Protein AF-A0A7X1PG79-F1 (afdb_monomer_lite)

Secondary structure (DSSP, 8-state):
-EEEEEEETTEEEEEE-PPPPP-TT------S-----TTHHHHHH---TT-----

pLDDT: mean 86.15, std 15.82, range [42.88, 98.06]

Sequence (55 aa):
MKAAQLVGPRQFEFLETPAPLLVPGEVIVRMEHLSICGSDLRVYDRVLPEARPTP

Foldseek 3Di:
DWDWDDPDAQDIDIDDDDDDDDDPPDDDDDDPDDDDDPVVVVVNHDPDPPPPPDD

Radius of gyration: 14.23 Å; chains: 1; bounding box: 28×31×30 Å

Structure (mmCIF, N/CA/C/O backbone):
data_AF-A0A7X1PG79-F1
#
_entry.id   AF-A0A7X1PG79-F1
#
loop_
_atom_site.group_PDB
_atom_site.id
_atom_site.type_symbol
_atom_site.label_atom_id
_atom_site.label_alt_id
_atom_site.label_comp_id
_atom_site.label_asym_id
_atom_site.label_entity_id
_atom_site.label_seq_id
_atom_site.pdbx_PDB_ins_code
_atom_site.Cartn_x
_atom_site.Cartn_y
_atom_site.Cartn_z
_atom_site.occupancy
_atom_site.B_i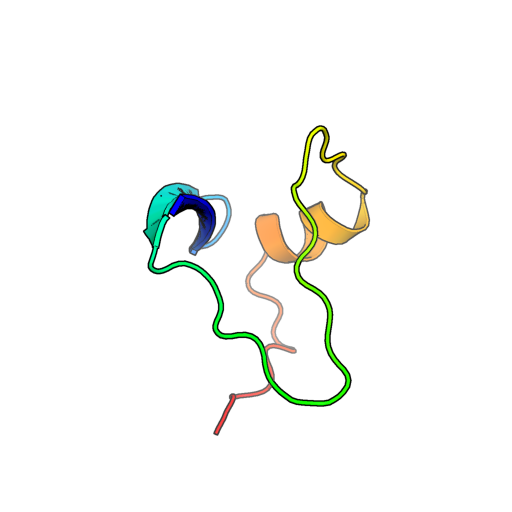so_or_equiv
_atom_site.auth_seq_id
_atom_site.auth_comp_id
_atom_site.auth_asym_id
_atom_site.auth_atom_id
_atom_site.pdbx_PDB_model_num
ATOM 1 N N . MET A 1 1 ? -12.579 1.872 -3.337 1.00 93.69 1 MET A N 1
ATOM 2 C CA . MET A 1 1 ? -11.474 2.595 -2.692 1.00 93.69 1 MET A CA 1
ATOM 3 C C . MET A 1 1 ? -10.345 2.652 -3.689 1.00 93.69 1 MET A C 1
ATOM 5 O O . MET A 1 1 ? -10.071 1.653 -4.344 1.00 93.69 1 MET A O 1
ATOM 9 N N . LYS A 1 2 ? -9.709 3.813 -3.821 1.00 94.88 2 LYS A N 1
ATOM 10 C CA . LYS A 1 2 ? -8.636 4.004 -4.791 1.00 94.88 2 LYS A CA 1
ATOM 11 C C . LYS A 1 2 ? -7.370 3.274 -4.342 1.00 94.88 2 LYS A C 1
ATOM 13 O O . LYS A 1 2 ? -6.890 3.508 -3.235 1.00 94.88 2 LYS A O 1
ATOM 18 N N . ALA A 1 3 ? -6.820 2.436 -5.212 1.00 95.94 3 ALA A N 1
ATOM 19 C CA . ALA A 1 3 ? -5.565 1.719 -5.012 1.00 95.94 3 ALA A CA 1
ATOM 20 C C . ALA A 1 3 ? -4.609 1.982 -6.183 1.00 95.94 3 ALA A C 1
ATOM 22 O O . ALA A 1 3 ? -5.056 2.211 -7.305 1.00 95.94 3 ALA A O 1
ATOM 23 N N . ALA A 1 4 ? -3.301 1.955 -5.920 1.00 93.88 4 ALA A N 1
ATOM 24 C CA . ALA A 1 4 ? -2.272 1.927 -6.957 1.00 93.88 4 ALA A CA 1
ATOM 25 C C . ALA A 1 4 ? -1.805 0.479 -7.141 1.00 93.88 4 ALA A C 1
ATOM 27 O O . ALA A 1 4 ? -1.368 -0.148 -6.176 1.00 93.88 4 ALA A O 1
ATOM 28 N N . GLN A 1 5 ? -1.890 -0.049 -8.358 1.00 93.19 5 GLN A N 1
ATOM 29 C CA . GLN A 1 5 ? -1.482 -1.414 -8.679 1.00 93.19 5 GLN A CA 1
ATOM 30 C C . GLN A 1 5 ? -0.438 -1.409 -9.782 1.00 93.19 5 GLN A C 1
ATOM 32 O O . GLN A 1 5 ? -0.591 -0.736 -10.800 1.00 93.19 5 GLN A O 1
ATOM 37 N N . LEU A 1 6 ? 0.623 -2.183 -9.577 1.00 92.19 6 LEU A N 1
ATOM 38 C CA . LEU A 1 6 ? 1.568 -2.505 -10.632 1.00 92.19 6 LEU A CA 1
ATOM 39 C C . LEU A 1 6 ? 0.944 -3.603 -11.502 1.00 92.19 6 LEU A C 1
ATOM 41 O O . LEU A 1 6 ? 0.782 -4.731 -11.039 1.00 92.19 6 LEU A O 1
ATOM 45 N N . VAL A 1 7 ? 0.564 -3.268 -12.732 1.00 91.69 7 VAL A N 1
ATOM 46 C CA . VAL A 1 7 ? -0.087 -4.201 -13.676 1.00 91.69 7 VAL A CA 1
ATOM 47 C C . VAL A 1 7 ? 0.905 -4.837 -14.654 1.00 91.69 7 VAL A C 1
ATOM 49 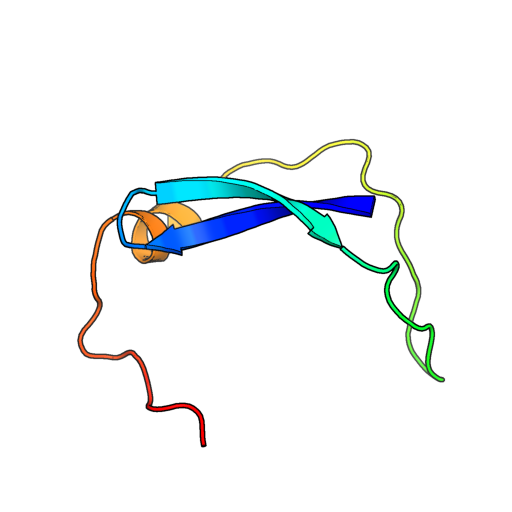O O . VAL A 1 7 ? 0.584 -5.802 -15.341 1.00 91.69 7 VAL A O 1
ATOM 52 N N . GLY A 1 8 ? 2.133 -4.323 -14.688 1.00 88.00 8 GLY A N 1
ATOM 53 C CA . GLY A 1 8 ? 3.233 -4.838 -15.488 1.00 88.00 8 GLY A CA 1
ATOM 54 C C . GLY A 1 8 ? 4.541 -4.119 -15.157 1.00 88.00 8 GLY A C 1
ATOM 55 O O . GLY A 1 8 ? 4.536 -3.157 -14.381 1.00 88.00 8 GLY A O 1
ATOM 56 N N . PRO A 1 9 ? 5.675 -4.556 -15.733 1.00 87.88 9 PRO A N 1
ATOM 57 C CA . PRO A 1 9 ? 6.953 -3.882 -15.547 1.00 87.88 9 PRO A CA 1
ATOM 58 C C . PRO A 1 9 ? 6.830 -2.402 -15.901 1.00 87.88 9 PRO A C 1
ATOM 60 O O . PRO A 1 9 ? 6.448 -2.043 -17.014 1.00 87.88 9 PRO A O 1
ATOM 63 N N . ARG A 1 10 ? 7.156 -1.546 -14.935 1.00 89.75 10 ARG A N 1
ATOM 64 C CA . ARG A 1 10 ? 7.092 -0.087 -15.039 1.00 89.75 10 ARG A CA 1
ATOM 65 C C . ARG A 1 10 ? 5.702 0.485 -15.359 1.00 89.75 10 ARG A C 1
ATOM 67 O O . ARG A 1 10 ? 5.609 1.620 -15.822 1.00 89.75 10 ARG A O 1
ATOM 74 N N . GLN A 1 11 ? 4.629 -0.266 -15.104 1.00 91.25 11 GLN A N 1
ATOM 75 C CA . GLN A 1 11 ? 3.261 0.150 -15.411 1.00 91.25 11 GLN A CA 1
ATOM 76 C C . GLN A 1 11 ? 2.388 0.146 -14.155 1.00 91.25 11 GLN A C 1
ATOM 78 O O . GLN A 1 11 ? 1.968 -0.906 -13.675 1.00 91.25 11 GLN A O 1
ATOM 83 N N . PHE A 1 12 ? 2.110 1.344 -13.639 1.00 91.94 12 PHE A N 1
ATOM 84 C CA . PHE A 1 12 ? 1.175 1.560 -12.537 1.00 91.94 12 PHE A CA 1
ATOM 85 C C . PHE A 1 12 ? -0.167 2.070 -13.041 1.00 91.94 12 PHE A C 1
ATOM 87 O O . PHE A 1 12 ? -0.224 2.981 -13.867 1.00 91.94 12 PHE A O 1
ATOM 94 N N . GLU A 1 13 ? -1.233 1.548 -12.451 1.00 95.50 13 GLU A N 1
ATOM 95 C CA . GLU A 1 13 ? -2.592 2.025 -12.662 1.00 95.50 13 GLU A CA 1
ATOM 96 C C . GLU A 1 13 ? -3.248 2.362 -11.327 1.00 95.50 13 GLU A C 1
ATOM 98 O O . GLU A 1 13 ? -3.027 1.700 -10.310 1.00 95.50 13 GLU A O 1
ATOM 103 N N . PHE A 1 14 ? -4.059 3.419 -11.333 1.00 96.19 14 PHE A N 1
ATOM 104 C CA . PHE A 1 14 ? -4.946 3.726 -10.222 1.00 96.19 14 PHE A CA 1
ATOM 105 C C . PHE A 1 14 ? -6.326 3.175 -10.533 1.00 96.19 14 PHE A C 1
ATOM 107 O O . PHE A 1 14 ? -6.942 3.586 -11.515 1.00 96.19 14 PHE A O 1
ATOM 114 N N . LEU A 1 15 ? -6.824 2.295 -9.676 1.00 96.25 15 LEU A N 1
ATOM 115 C CA . LEU A 1 15 ? -8.113 1.643 -9.862 1.00 96.25 15 LEU A CA 1
ATOM 116 C C . LEU A 1 15 ? -8.970 1.706 -8.603 1.00 96.25 15 LEU A C 1
ATOM 118 O O . LEU A 1 15 ? -8.470 1.865 -7.488 1.00 96.25 15 LEU A O 1
ATOM 122 N N . GLU A 1 16 ? -10.278 1.583 -8.802 1.00 97.25 16 GLU A N 1
ATOM 123 C CA . GLU A 1 16 ? -11.234 1.425 -7.714 1.00 97.25 16 GLU A CA 1
ATOM 124 C C . GLU A 1 16 ? -11.369 -0.053 -7.355 1.00 97.25 16 GLU A C 1
ATOM 126 O O . GLU A 1 16 ? -11.770 -0.873 -8.179 1.00 97.25 16 GLU A O 1
ATOM 131 N N . THR A 1 17 ? -11.059 -0.390 -6.107 1.00 95.19 17 THR A N 1
ATOM 132 C CA . THR A 1 17 ? -11.219 -1.736 -5.547 1.00 95.19 17 THR A CA 1
ATOM 133 C C . THR A 1 17 ? -12.293 -1.764 -4.461 1.00 95.19 17 THR A C 1
ATOM 135 O O . THR A 1 17 ? -12.606 -0.731 -3.859 1.00 95.19 17 THR A O 1
ATOM 138 N N . PRO A 1 18 ? -12.871 -2.931 -4.137 1.00 96.38 18 PRO A N 1
ATOM 139 C CA . PRO A 1 18 ? -13.636 -3.086 -2.906 1.00 96.38 18 PRO A CA 1
ATOM 140 C C . PRO A 1 18 ? -12.785 -2.723 -1.682 1.00 96.38 18 PRO A C 1
ATOM 142 O O . PRO A 1 18 ? -11.572 -2.933 -1.672 1.00 96.38 18 PRO A O 1
ATOM 145 N N . ALA A 1 19 ? -13.422 -2.190 -0.640 1.00 94.81 19 ALA A N 1
ATOM 146 C CA . ALA A 1 19 ? -12.753 -2.058 0.650 1.00 94.81 19 ALA A CA 1
ATOM 147 C C .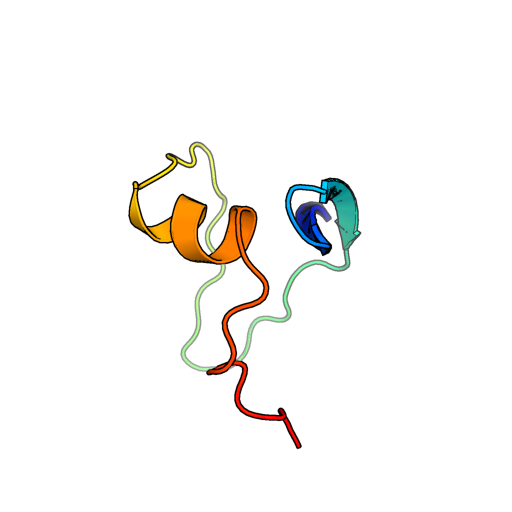 ALA A 1 19 ? -12.393 -3.457 1.198 1.00 94.81 19 ALA A C 1
ATOM 149 O O . ALA A 1 19 ? -13.155 -4.402 0.966 1.00 94.81 19 ALA A O 1
ATOM 150 N N . PRO A 1 20 ? -11.263 -3.610 1.912 1.00 94.12 20 PRO A N 1
ATOM 151 C CA . PRO A 1 20 ? -10.892 -4.885 2.514 1.00 94.12 20 PRO A CA 1
ATOM 152 C C . PRO A 1 20 ? -11.941 -5.329 3.540 1.00 94.12 20 PRO A C 1
ATOM 154 O O . PRO A 1 20 ? -12.518 -4.505 4.255 1.00 94.12 20 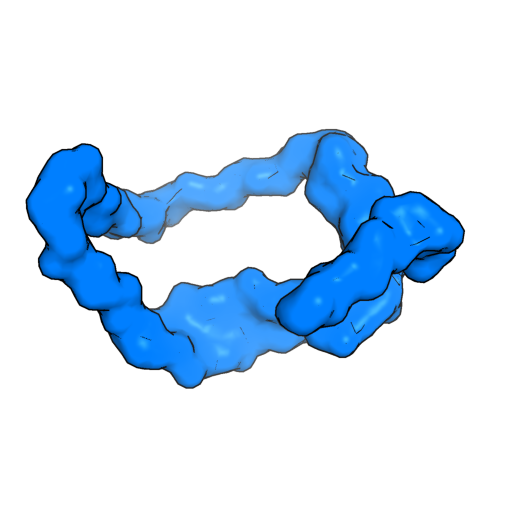PRO A O 1
ATOM 157 N N . LEU A 1 21 ? -12.177 -6.639 3.619 1.00 95.75 21 LEU A N 1
ATOM 158 C CA . LEU A 1 21 ? -13.052 -7.229 4.627 1.00 95.75 21 LEU A CA 1
ATOM 159 C C . LEU A 1 21 ? -12.276 -7.408 5.934 1.00 95.75 21 LEU A C 1
ATOM 161 O O . LEU A 1 21 ? -11.221 -8.031 5.940 1.00 95.75 21 LEU A O 1
ATOM 165 N N . LEU A 1 22 ? -12.820 -6.901 7.039 1.00 96.50 22 LEU A N 1
ATOM 166 C CA . LEU A 1 22 ? -12.239 -7.097 8.365 1.00 96.50 22 LEU A CA 1
ATOM 167 C C . LEU A 1 22 ? -12.529 -8.519 8.869 1.00 96.50 22 LEU A C 1
ATOM 169 O O . LEU A 1 22 ? -13.695 -8.885 9.029 1.00 96.50 22 LEU A O 1
ATOM 173 N N . VAL A 1 23 ? -11.482 -9.289 9.171 1.00 96.75 23 VAL A N 1
ATOM 174 C CA . VAL A 1 23 ? -11.587 -10.615 9.805 1.00 96.75 23 VAL A CA 1
ATOM 175 C C . VAL A 1 23 ? -11.018 -10.608 11.233 1.00 96.75 23 VAL A C 1
ATOM 177 O O . VAL A 1 23 ? -10.288 -9.683 11.604 1.00 96.75 23 VAL A O 1
ATOM 180 N N . PRO A 1 24 ? -11.356 -11.602 12.082 1.00 98.06 24 PRO A N 1
ATOM 181 C CA . PRO A 1 24 ? -10.850 -11.655 13.451 1.00 98.06 24 PRO A CA 1
ATOM 182 C C . PRO A 1 24 ? -9.316 -11.646 13.510 1.00 98.06 24 PRO A C 1
ATOM 184 O O . PRO A 1 24 ? -8.664 -12.468 12.874 1.00 98.06 24 PRO A O 1
ATOM 187 N N . GLY A 1 25 ? -8.753 -10.740 14.312 1.00 97.81 25 GLY A N 1
ATOM 188 C CA . GLY A 1 25 ? -7.303 -10.580 14.478 1.00 97.81 25 GLY A CA 1
ATOM 189 C C . GLY A 1 25 ? -6.665 -9.510 13.588 1.00 97.81 25 GLY A C 1
ATOM 190 O O . GLY A 1 25 ? -5.487 -9.214 13.769 1.00 97.81 25 GLY A O 1
ATOM 191 N N . GLU A 1 26 ? -7.422 -8.893 12.681 1.00 97.88 26 GLU A N 1
ATOM 192 C CA . GLU A 1 26 ? -6.940 -7.808 11.822 1.00 97.88 26 GLU A CA 1
ATOM 193 C C . GLU A 1 26 ? -7.459 -6.432 12.262 1.00 97.88 26 GLU A C 1
ATOM 195 O O . GLU A 1 26 ? -8.369 -6.305 13.084 1.00 97.88 26 GLU A O 1
ATOM 200 N N . VAL A 1 27 ? -6.874 -5.378 11.690 1.00 97.12 27 VAL A N 1
ATOM 201 C CA . VAL A 1 27 ? -7.359 -4.000 11.799 1.00 97.12 27 VAL A CA 1
ATOM 202 C C . VAL A 1 27 ? -7.242 -3.313 10.444 1.00 97.12 27 VAL A C 1
ATOM 204 O O . VAL A 1 27 ? -6.251 -3.478 9.734 1.00 97.12 27 VAL A O 1
ATOM 207 N N . ILE A 1 28 ? -8.246 -2.513 10.086 1.00 96.50 28 ILE A N 1
ATOM 208 C CA . ILE A 1 28 ? -8.204 -1.681 8.882 1.00 96.50 28 ILE A CA 1
ATOM 209 C C . ILE A 1 28 ? -7.558 -0.341 9.229 1.00 96.50 28 ILE A C 1
ATOM 211 O O . ILE A 1 28 ? -8.017 0.372 10.122 1.00 96.50 28 ILE A O 1
ATOM 215 N N . VAL A 1 29 ? -6.512 0.020 8.488 1.00 95.69 29 VAL A N 1
ATOM 216 C CA . VAL A 1 29 ? -5.797 1.290 8.643 1.00 95.69 29 VAL A CA 1
ATOM 217 C C . VAL A 1 29 ? -6.171 2.234 7.503 1.00 95.69 29 VAL A C 1
ATOM 219 O O . VAL A 1 29 ? -6.062 1.882 6.329 1.00 95.69 29 VAL A O 1
ATOM 222 N N . ARG A 1 30 ? -6.585 3.460 7.844 1.00 95.06 30 ARG A N 1
ATOM 223 C CA . ARG A 1 30 ? -6.757 4.543 6.867 1.00 95.06 30 ARG A CA 1
ATOM 224 C C . ARG A 1 30 ? -5.396 5.177 6.586 1.00 95.06 30 ARG A C 1
ATOM 226 O O . ARG A 1 30 ? -4.778 5.742 7.484 1.00 95.06 30 ARG A O 1
ATOM 233 N N . MET A 1 31 ? -4.937 5.060 5.345 1.00 95.62 31 MET A N 1
ATOM 234 C CA . MET A 1 31 ? -3.653 5.603 4.909 1.00 95.62 31 MET A CA 1
ATOM 235 C C . MET A 1 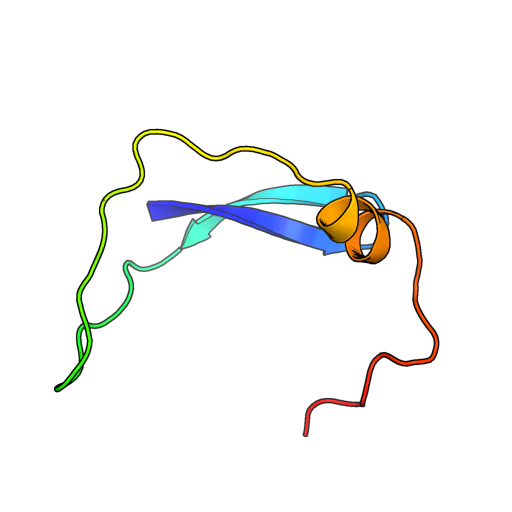31 ? -3.761 7.105 4.616 1.00 95.62 31 MET A C 1
ATOM 237 O O . MET A 1 31 ? -4.474 7.489 3.694 1.00 95.62 31 MET A O 1
ATOM 241 N N . GLU A 1 32 ? -3.004 7.934 5.345 1.00 97.12 32 GLU A N 1
ATOM 242 C CA . GLU A 1 32 ? -2.853 9.367 5.023 1.00 97.12 32 GLU A CA 1
ATOM 243 C C . GLU A 1 32 ? -1.652 9.633 4.106 1.00 97.12 32 GLU A C 1
ATOM 245 O O . GLU A 1 32 ? -1.699 10.516 3.256 1.00 97.12 32 GLU A O 1
ATOM 250 N N . HIS A 1 33 ? -0.566 8.875 4.290 1.00 96.38 33 HIS A N 1
ATOM 251 C CA . HIS A 1 33 ? 0.693 9.041 3.566 1.00 96.38 33 HIS A CA 1
ATOM 252 C C . HIS A 1 33 ? 1.326 7.676 3.284 1.00 96.38 33 HIS A C 1
ATOM 254 O O . HIS A 1 33 ? 1.264 6.776 4.119 1.00 96.38 33 HIS A O 1
ATOM 260 N N . LEU A 1 34 ? 1.974 7.548 2.128 1.00 94.44 34 LEU A N 1
ATOM 261 C CA . LEU A 1 34 ? 2.762 6.384 1.724 1.00 94.44 34 LEU A CA 1
ATOM 262 C C . LEU A 1 34 ? 4.079 6.890 1.129 1.00 94.44 34 LEU A C 1
ATOM 264 O O . LEU A 1 34 ? 4.071 7.826 0.330 1.00 94.44 34 LEU A O 1
ATOM 268 N N . SER A 1 35 ? 5.200 6.289 1.516 1.00 95.00 35 SER A N 1
ATOM 269 C CA . SER A 1 35 ? 6.514 6.570 0.934 1.00 95.00 35 SER A CA 1
ATOM 270 C C . SER A 1 35 ? 6.977 5.412 0.054 1.00 95.00 35 SER A C 1
ATOM 272 O O . SER A 1 35 ? 6.498 4.289 0.185 1.00 95.00 35 SER A O 1
ATOM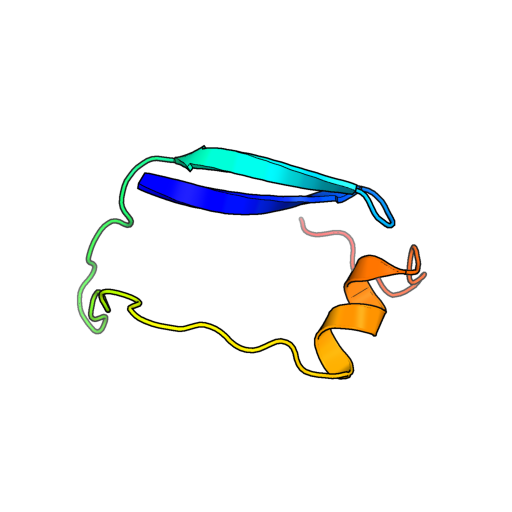 274 N N . ILE A 1 36 ? 7.912 5.706 -0.849 1.00 93.62 36 ILE A N 1
ATOM 275 C CA . ILE A 1 36 ? 8.546 4.714 -1.720 1.00 93.62 36 ILE A CA 1
ATOM 276 C C . ILE A 1 36 ? 9.930 4.403 -1.158 1.00 93.62 36 ILE A C 1
ATOM 278 O O . ILE A 1 36 ? 10.735 5.308 -0.924 1.00 93.62 36 ILE A O 1
ATOM 282 N N . CYS A 1 37 ? 10.214 3.122 -0.963 1.00 93.88 37 CYS A N 1
ATOM 283 C CA . CYS A 1 37 ? 11.522 2.613 -0.584 1.00 93.88 37 CYS A CA 1
ATOM 284 C C . CYS A 1 37 ? 12.247 2.050 -1.816 1.00 93.88 37 CYS A C 1
ATOM 286 O O . CYS A 1 37 ? 11.633 1.605 -2.784 1.00 93.88 37 CYS A O 1
ATOM 288 N N . GLY A 1 38 ? 13.580 1.981 -1.778 1.00 91.19 38 GLY A N 1
ATOM 289 C CA . GLY A 1 38 ? 14.362 1.353 -2.850 1.00 91.19 38 GLY A CA 1
ATOM 290 C C . GLY A 1 38 ? 13.997 -0.120 -3.104 1.00 91.19 38 GLY A C 1
ATOM 291 O O . GLY A 1 38 ? 14.242 -0.631 -4.195 1.00 91.19 38 GLY A O 1
ATOM 292 N N . SER A 1 39 ? 13.385 -0.810 -2.132 1.00 89.06 39 SER A N 1
ATOM 293 C CA . SER A 1 39 ? 12.858 -2.169 -2.315 1.00 89.06 39 SER A CA 1
ATOM 294 C C . SER A 1 39 ? 11.726 -2.254 -3.329 1.00 89.06 39 SER A C 1
ATOM 296 O O . SER A 1 39 ? 11.631 -3.261 -4.029 1.00 89.06 39 SER A O 1
ATOM 298 N N . ASP A 1 40 ? 10.912 -1.208 -3.443 1.00 90.12 40 ASP A N 1
ATOM 299 C CA . ASP A 1 40 ? 9.736 -1.196 -4.315 1.00 90.12 40 ASP A CA 1
ATOM 300 C C . ASP A 1 40 ? 10.164 -1.149 -5.787 1.00 90.12 40 ASP A C 1
ATOM 302 O O . ASP A 1 40 ? 9.545 -1.764 -6.657 1.00 90.12 40 ASP A O 1
ATOM 306 N N . LEU A 1 41 ? 11.312 -0.514 -6.055 1.00 88.75 41 LEU A N 1
ATOM 307 C CA . LEU A 1 41 ? 11.912 -0.440 -7.386 1.00 88.75 41 LEU A CA 1
ATOM 308 C C . LEU A 1 41 ? 12.308 -1.815 -7.939 1.00 88.75 41 LEU A C 1
ATOM 310 O O . LEU A 1 41 ? 12.325 -1.993 -9.155 1.00 88.75 41 LEU A O 1
ATOM 314 N N . ARG A 1 42 ? 12.592 -2.800 -7.072 1.00 84.50 42 ARG A N 1
ATOM 315 C CA . ARG A 1 42 ? 12.928 -4.162 -7.520 1.00 84.50 42 ARG A CA 1
ATOM 316 C C . ARG A 1 42 ? 11.759 -4.834 -8.232 1.00 84.50 42 ARG A C 1
ATOM 318 O O . ARG A 1 42 ? 11.980 -5.502 -9.235 1.00 84.50 42 ARG A O 1
ATOM 325 N N . VAL A 1 43 ? 10.544 -4.633 -7.722 1.00 83.25 43 VAL A N 1
ATOM 326 C CA . VAL A 1 43 ? 9.313 -5.187 -8.305 1.00 83.25 43 VAL A CA 1
ATOM 327 C C . VAL A 1 43 ? 8.828 -4.313 -9.463 1.00 83.25 43 VAL A C 1
ATOM 329 O O . VAL A 1 43 ? 8.320 -4.830 -10.450 1.00 83.25 43 VAL A O 1
ATOM 332 N N . TYR A 1 44 ? 9.041 -2.997 -9.383 1.00 87.25 44 TYR A N 1
ATOM 333 C CA . TYR A 1 44 ? 8.688 -2.059 -10.450 1.00 87.25 44 TYR A CA 1
ATOM 334 C C . TYR A 1 44 ? 9.472 -2.286 -11.754 1.00 87.25 44 TYR A C 1
ATOM 336 O O . TYR A 1 44 ? 8.895 -2.192 -12.834 1.00 87.25 44 TYR A O 1
ATOM 344 N N . ASP A 1 45 ? 10.783 -2.542 -11.676 1.00 79.38 45 ASP A N 1
ATOM 345 C CA . ASP A 1 45 ? 11.676 -2.473 -12.841 1.00 79.38 45 ASP A CA 1
ATOM 346 C C . ASP A 1 45 ? 11.769 -3.771 -13.663 1.00 79.38 45 ASP A C 1
ATOM 348 O O . ASP A 1 45 ? 11.857 -3.719 -14.890 1.00 79.38 45 ASP A O 1
ATOM 352 N N . ARG A 1 46 ? 11.789 -4.942 -13.012 1.00 67.50 46 ARG A N 1
ATOM 353 C CA . ARG A 1 46 ? 12.161 -6.211 -13.660 1.00 67.50 46 ARG A CA 1
ATOM 354 C C . ARG A 1 46 ? 11.095 -7.286 -13.506 1.00 67.50 46 ARG A C 1
ATOM 356 O O . ARG A 1 46 ? 10.534 -7.472 -12.432 1.00 67.50 46 ARG A O 1
ATOM 363 N N . VAL A 1 47 ? 10.946 -8.102 -14.550 1.00 60.66 47 VAL A N 1
ATOM 364 C CA . VAL A 1 47 ? 10.480 -9.484 -14.390 1.00 60.66 47 VAL A CA 1
ATOM 365 C C . VAL A 1 47 ? 11.612 -10.241 -13.699 1.00 60.66 47 VAL A C 1
ATOM 367 O O . VAL A 1 47 ? 12.607 -10.599 -14.331 1.00 60.66 47 VAL A O 1
ATOM 370 N N . LEU A 1 48 ? 11.520 -10.404 -12.382 1.00 57.47 48 LEU A N 1
ATOM 371 C CA . LEU A 1 48 ? 12.472 -11.228 -11.646 1.00 57.47 48 LEU A CA 1
ATOM 372 C C . LEU A 1 48 ? 12.163 -12.710 -11.952 1.00 57.47 48 LEU A C 1
ATOM 374 O O . LEU A 1 48 ? 11.007 -13.116 -11.818 1.00 57.47 48 LEU A O 1
ATOM 378 N N . PRO A 1 49 ? 13.155 -13.538 -12.341 1.00 55.28 49 PRO A N 1
ATOM 379 C CA . PRO A 1 49 ? 12.959 -14.977 -12.575 1.00 55.28 49 PRO A CA 1
ATOM 380 C C . PRO A 1 49 ? 12.433 -15.728 -11.342 1.00 55.28 49 PRO A C 1
ATOM 382 O O . PRO A 1 49 ? 11.884 -16.817 -11.457 1.00 55.28 49 PRO A O 1
ATOM 385 N N . GLU A 1 50 ? 12.608 -15.138 -10.158 1.00 56.06 50 GLU A N 1
ATOM 386 C CA . GLU A 1 50 ? 12.143 -15.636 -8.862 1.00 56.06 50 GLU A CA 1
ATOM 387 C C . GLU A 1 50 ? 10.675 -15.312 -8.551 1.00 56.06 50 GLU A C 1
ATOM 389 O O . GLU A 1 50 ? 10.246 -15.492 -7.409 1.00 56.06 50 GLU A O 1
ATOM 394 N N . ALA A 1 51 ? 9.890 -14.875 -9.545 1.00 54.84 51 ALA A N 1
ATOM 395 C CA . ALA A 1 51 ? 8.438 -14.961 -9.480 1.00 54.84 51 ALA A CA 1
ATOM 396 C C . ALA A 1 51 ? 8.059 -16.437 -9.291 1.00 54.84 51 ALA A C 1
ATOM 398 O O . ALA A 1 51 ? 7.882 -17.196 -10.243 1.00 54.84 51 ALA A O 1
ATOM 399 N N . ARG A 1 52 ? 8.003 -16.865 -8.026 1.00 46.28 52 ARG A N 1
ATOM 400 C CA . ARG A 1 52 ? 7.444 -18.146 -7.621 1.00 46.28 52 ARG A CA 1
ATOM 401 C C . ARG A 1 52 ? 6.073 -18.224 -8.302 1.00 46.28 52 ARG A C 1
ATOM 403 O O . ARG A 1 52 ? 5.285 -17.302 -8.087 1.00 46.28 52 ARG A O 1
ATOM 410 N N . PRO A 1 53 ? 5.787 -19.251 -9.123 1.00 42.88 53 PRO A N 1
ATOM 411 C CA . PRO A 1 53 ? 4.438 -19.431 -9.628 1.00 42.88 53 PRO A CA 1
ATOM 412 C C . PRO A 1 53 ? 3.534 -19.516 -8.400 1.00 42.88 53 PRO A C 1
ATOM 414 O O . PRO A 1 53 ? 3.708 -20.395 -7.552 1.00 42.88 53 PRO A O 1
ATOM 417 N N . THR A 1 54 ? 2.658 -18.531 -8.230 1.00 53.66 54 THR A N 1
ATOM 418 C CA . THR A 1 54 ? 1.572 -18.643 -7.264 1.00 53.66 54 THR A CA 1
ATOM 419 C C . THR A 1 54 ? 0.682 -19.790 -7.742 1.00 53.66 54 THR A C 1
ATOM 421 O O . THR A 1 54 ? 0.347 -19.794 -8.931 1.00 53.66 54 THR A O 1
ATOM 424 N N . PRO A 1 55 ? 0.362 -20.777 -6.887 1.00 46.84 55 PRO A N 1
ATOM 425 C CA . PRO A 1 55 ? -0.668 -21.760 -7.205 1.00 46.84 55 PRO A CA 1
ATOM 426 C C . PRO A 1 55 ? -2.029 -21.091 -7.424 1.00 46.84 55 PRO A C 1
ATOM 428 O O . PRO A 1 55 ? -2.250 -19.995 -6.854 1.00 46.84 55 PRO A O 1
#